Protein AF-X1TIR0-F1 (afdb_monomer)

Foldseek 3Di:
DDDDDPDVVPDDPVLVVLVVLLVVCVVCVPPDDQAADDDDPRGHDGPVCVVVVHCVSVVCSVVVHRSVVVCVVCVVVVVVVVVVCVVVDPDD

Organism: NCBI:txid412755

Sequence (92 aa):
AQIYVTGKKRFDPVSTGLEIIKTIKNLYPDKFEWRKPPYEFEKRKLPFDILIGNSWIREAIEKNKSIVSIKRRWQRDLDKFKRIRKKYLLYG

Solvent-accessible surface area (backbone atoms only — not comparable to full-atom values): 5860 Å² total; per-residue (Å²): 141,86,85,83,83,92,47,74,92,76,59,56,69,68,63,49,54,52,50,51,55,48,48,53,38,70,75,33,62,94,75,54,74,80,65,66,48,64,42,94,95,41,71,78,56,38,44,64,32,60,78,74,70,44,59,66,64,59,54,36,49,74,68,67,53,54,67,69,60,56,51,59,63,50,44,62,58,51,54,52,46,59,60,60,50,60,83,73,58,93,71,134

Nearest PDB structures (foldseek):
  7unf-assembly1_a  TM=2.358E-01  e=5.962E+00  Homo sapiens

Radius of gyration: 15.93 Å; Cα contacts (8 Å, |Δi|>4): 42; chains: 1; bounding box: 38×28×42 Å

Structure (mmCIF, N/CA/C/O backbone):
data_AF-X1TIR0-F1
#
_entry.id   AF-X1TIR0-F1
#
loop_
_atom_site.group_PDB
_atom_site.id
_atom_site.type_symbol
_atom_site.label_atom_id
_atom_site.label_alt_id
_atom_site.label_comp_id
_atom_site.label_asym_id
_atom_site.label_entity_id
_atom_site.label_seq_id
_atom_site.pdbx_PDB_ins_code
_atom_site.Cartn_x
_atom_site.Cartn_y
_atom_site.Cartn_z
_atom_site.occupancy
_atom_site.B_iso_or_equiv
_atom_site.auth_seq_id
_atom_site.auth_comp_id
_atom_site.auth_asym_id
_atom_site.auth_atom_id
_atom_site.pdbx_PDB_model_num
ATOM 1 N N . ALA A 1 1 ? -6.444 6.214 -16.889 1.00 80.50 1 ALA A N 1
ATOM 2 C CA . ALA A 1 1 ? -7.685 5.547 -16.437 1.00 80.50 1 ALA A CA 1
ATOM 3 C C . ALA A 1 1 ? -8.351 6.402 -15.364 1.00 80.50 1 ALA A C 1
ATOM 5 O O . ALA A 1 1 ? -7.645 7.130 -14.676 1.00 80.50 1 ALA A O 1
ATOM 6 N N . GLN A 1 2 ? -9.674 6.322 -15.226 1.00 93.19 2 GLN A N 1
ATOM 7 C CA . GLN A 1 2 ? -10.450 6.989 -14.172 1.00 93.19 2 GLN A CA 1
ATOM 8 C C . GLN A 1 2 ? -11.249 5.933 -13.399 1.00 93.19 2 GLN A C 1
ATOM 10 O O . GLN A 1 2 ? -11.667 4.937 -13.987 1.00 93.19 2 GLN A O 1
ATOM 15 N N . ILE A 1 3 ? -11.441 6.133 -12.092 1.00 93.44 3 ILE A N 1
ATOM 16 C CA . ILE A 1 3 ? -12.209 5.221 -11.232 1.00 93.44 3 ILE A CA 1
ATOM 17 C C . ILE A 1 3 ? -13.430 5.969 -10.704 1.00 93.44 3 ILE A C 1
ATOM 19 O O . ILE A 1 3 ? -13.295 6.903 -9.916 1.00 93.44 3 ILE A O 1
ATOM 23 N N . TYR A 1 4 ? -14.619 5.525 -11.106 1.00 96.25 4 TYR A N 1
ATOM 24 C CA . TYR A 1 4 ? -15.890 6.047 -10.612 1.00 96.25 4 TYR A CA 1
ATOM 25 C C . TYR A 1 4 ? -16.454 5.111 -9.540 1.00 96.25 4 TYR A C 1
ATOM 27 O O . TYR A 1 4 ? -16.803 3.963 -9.816 1.00 96.25 4 TYR A O 1
ATOM 35 N N . VAL A 1 5 ? -16.536 5.588 -8.296 1.00 96.75 5 VAL A N 1
ATOM 36 C CA . VAL A 1 5 ? -17.015 4.787 -7.159 1.00 96.75 5 VAL A CA 1
ATOM 37 C C . VAL A 1 5 ? -18.530 4.927 -7.016 1.00 96.75 5 VAL A C 1
ATOM 39 O O . VAL A 1 5 ? -19.022 5.907 -6.468 1.00 96.75 5 VAL A O 1
ATOM 42 N N . THR A 1 6 ? -19.277 3.910 -7.445 1.00 96.88 6 THR A N 1
ATOM 43 C CA . THR A 1 6 ? -20.753 3.883 -7.372 1.00 96.88 6 THR A CA 1
ATOM 44 C C . THR A 1 6 ? -21.301 3.331 -6.048 1.00 96.88 6 THR A C 1
ATOM 46 O O . THR A 1 6 ? -22.502 3.368 -5.798 1.00 96.88 6 THR A O 1
ATOM 49 N N . GLY A 1 7 ? -20.438 2.814 -5.165 1.00 97.00 7 GLY A N 1
ATOM 50 C CA . GLY A 1 7 ? -20.836 2.185 -3.902 1.00 97.00 7 GLY A CA 1
ATOM 51 C C . GLY A 1 7 ? -19.830 2.412 -2.778 1.00 97.00 7 GLY A C 1
ATOM 52 O O . GLY A 1 7 ? -19.054 1.517 -2.449 1.00 97.00 7 GLY A O 1
ATOM 53 N N . LYS A 1 8 ? -19.883 3.589 -2.141 1.00 94.25 8 LYS A N 1
ATOM 54 C CA . LYS A 1 8 ? -18.899 4.042 -1.137 1.00 94.25 8 LYS A CA 1
ATOM 55 C C . LYS A 1 8 ? -18.647 3.044 0.002 1.00 94.25 8 LYS A C 1
ATOM 57 O O . LYS A 1 8 ? -17.502 2.839 0.375 1.00 94.25 8 LYS A O 1
ATOM 62 N N . LYS A 1 9 ? -19.693 2.402 0.541 1.00 96.12 9 LYS A N 1
ATOM 63 C CA . LYS A 1 9 ? -19.563 1.448 1.665 1.00 96.12 9 LYS A CA 1
ATOM 64 C C . LYS A 1 9 ? -18.904 0.116 1.278 1.00 96.12 9 LYS A C 1
ATOM 66 O O . LYS A 1 9 ? -18.406 -0.578 2.155 1.00 96.12 9 LYS A O 1
ATOM 71 N N . ARG A 1 10 ? -18.930 -0.254 -0.007 1.00 95.31 10 ARG A N 1
ATOM 72 C CA . ARG A 1 10 ? -18.357 -1.513 -0.517 1.00 95.31 10 ARG A CA 1
ATOM 73 C C . ARG A 1 10 ? -16.941 -1.335 -1.061 1.00 95.31 10 ARG A C 1
ATOM 75 O O . ARG A 1 10 ? -16.217 -2.314 -1.199 1.00 95.31 10 ARG A O 1
ATOM 82 N N . PHE A 1 11 ? -16.568 -0.106 -1.405 1.00 96.81 11 PHE A N 1
ATOM 83 C CA . PHE A 1 11 ? -15.293 0.185 -2.039 1.00 96.81 11 PHE A CA 1
ATOM 84 C C . PHE A 1 11 ? -14.144 0.142 -1.029 1.00 96.81 11 PHE A C 1
ATOM 86 O O . PHE A 1 11 ? -14.161 0.853 -0.026 1.00 96.81 11 PHE A O 1
ATOM 93 N N . ASP A 1 12 ? -13.134 -0.678 -1.318 1.00 95.88 12 ASP A N 1
ATOM 94 C CA . ASP A 1 12 ? -11.879 -0.736 -0.570 1.00 95.88 12 ASP A CA 1
ATOM 95 C C . ASP A 1 12 ? -10.784 -0.007 -1.372 1.00 95.88 12 ASP A C 1
ATOM 97 O O . ASP A 1 12 ? -10.178 -0.607 -2.270 1.00 95.88 12 ASP A O 1
ATOM 101 N N . PRO A 1 13 ? -10.536 1.286 -1.098 1.00 96.38 13 PRO A N 1
ATOM 102 C CA . PRO A 1 13 ? -9.616 2.095 -1.895 1.00 96.38 13 PRO A CA 1
ATOM 103 C C . PRO A 1 13 ? -8.171 1.594 -1.826 1.00 96.38 13 PRO A C 1
ATOM 105 O O . PRO A 1 13 ? -7.473 1.603 -2.838 1.00 96.38 13 PRO A O 1
ATOM 108 N N . VAL A 1 14 ? -7.725 1.124 -0.656 1.00 96.44 14 VAL A N 1
ATOM 109 C CA . VAL A 1 14 ? -6.339 0.681 -0.456 1.00 96.44 14 VAL A CA 1
ATOM 110 C C . VAL A 1 14 ? -6.087 -0.603 -1.235 1.00 96.44 14 VAL A C 1
ATOM 112 O O . VAL A 1 14 ? -5.138 -0.671 -2.012 1.00 96.44 14 VAL A O 1
ATOM 115 N N . SER A 1 15 ? -6.965 -1.601 -1.091 1.00 96.88 15 SER A N 1
ATOM 116 C CA . SER A 1 15 ? -6.819 -2.855 -1.838 1.00 96.88 15 SER A CA 1
ATOM 117 C C . SER A 1 15 ? -6.921 -2.624 -3.347 1.00 96.88 15 SER A C 1
ATOM 119 O O . SER A 1 15 ? -6.145 -3.204 -4.099 1.00 96.88 15 SER A O 1
ATOM 121 N N . THR A 1 16 ? -7.812 -1.726 -3.787 1.00 97.06 16 THR A N 1
ATOM 122 C CA . THR A 1 16 ? -7.951 -1.360 -5.207 1.00 97.06 16 THR A CA 1
ATOM 123 C C . THR A 1 16 ? -6.657 -0.769 -5.768 1.00 97.06 16 THR A C 1
ATOM 125 O O . THR A 1 16 ? -6.202 -1.191 -6.828 1.00 97.06 16 THR A O 1
ATOM 128 N N . GLY A 1 17 ? -6.027 0.172 -5.055 1.00 97.00 17 GLY A N 1
ATOM 129 C CA . GLY A 1 17 ? -4.755 0.761 -5.484 1.00 97.00 17 GLY A CA 1
ATOM 130 C C . GLY A 1 17 ? -3.638 -0.278 -5.617 1.00 97.00 17 GLY A C 1
ATOM 131 O O . GLY A 1 17 ? -2.904 -0.275 -6.605 1.00 97.00 17 GLY A O 1
ATOM 132 N N . LEU A 1 18 ? -3.547 -1.214 -4.667 1.00 97.88 18 LEU A N 1
ATOM 133 C CA . LEU A 1 18 ? -2.560 -2.295 -4.728 1.00 97.88 18 LEU A CA 1
ATOM 134 C C . LEU A 1 18 ? -2.823 -3.265 -5.886 1.00 97.88 18 LEU A C 1
ATOM 136 O O . LEU A 1 18 ? -1.868 -3.690 -6.535 1.00 97.88 18 LEU A O 1
ATOM 140 N N . GLU A 1 19 ? -4.087 -3.593 -6.173 1.00 97.88 19 GLU A N 1
ATOM 141 C CA . GLU A 1 19 ? -4.438 -4.441 -7.320 1.00 97.88 19 GLU A CA 1
ATOM 142 C C . GLU A 1 19 ? -4.088 -3.769 -8.648 1.00 97.88 19 GLU A C 1
ATOM 144 O O . GLU A 1 19 ? -3.558 -4.429 -9.538 1.00 97.88 19 GLU A O 1
ATOM 149 N N . ILE A 1 20 ? -4.297 -2.456 -8.781 1.00 97.38 20 ILE A N 1
ATOM 150 C CA . ILE A 1 20 ? -3.896 -1.710 -9.983 1.00 97.38 20 ILE A CA 1
ATOM 151 C C . ILE A 1 20 ? -2.380 -1.793 -10.181 1.00 97.38 20 ILE A C 1
ATOM 153 O O . ILE A 1 20 ? -1.925 -2.172 -11.259 1.00 97.38 20 ILE A O 1
ATOM 157 N N . ILE A 1 21 ? -1.594 -1.498 -9.141 1.00 97.19 21 ILE A N 1
ATOM 158 C CA . ILE A 1 21 ? -0.125 -1.546 -9.208 1.00 97.19 21 ILE A CA 1
ATOM 159 C C . ILE A 1 21 ? 0.354 -2.955 -9.567 1.00 97.19 21 ILE A C 1
ATOM 161 O O . ILE A 1 21 ? 1.162 -3.123 -10.482 1.00 97.19 21 ILE A O 1
ATOM 165 N N . LYS A 1 22 ? -0.176 -3.978 -8.886 1.00 97.81 22 LYS A N 1
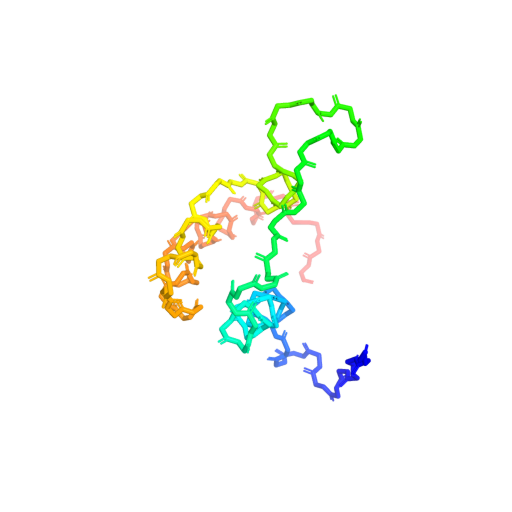ATOM 166 C CA . LYS A 1 22 ? 0.164 -5.378 -9.153 1.00 97.81 22 LYS A CA 1
ATOM 167 C C . LYS A 1 22 ? -0.217 -5.793 -10.577 1.00 97.81 22 LYS A C 1
ATOM 169 O O . LYS A 1 22 ? 0.566 -6.469 -11.237 1.00 97.81 22 LYS A O 1
ATOM 174 N N . THR A 1 23 ? -1.388 -5.382 -11.057 1.00 97.12 23 THR A N 1
ATOM 175 C CA . THR A 1 23 ? -1.864 -5.691 -12.413 1.00 97.12 23 THR A CA 1
ATOM 176 C C . THR A 1 23 ? -0.950 -5.070 -13.462 1.00 97.12 23 THR A C 1
ATOM 178 O O . THR A 1 23 ? -0.514 -5.773 -14.366 1.00 97.12 23 THR A O 1
ATOM 181 N N . ILE A 1 24 ? -0.581 -3.792 -13.314 1.00 96.88 24 ILE A N 1
ATOM 182 C CA . ILE A 1 24 ? 0.352 -3.120 -14.233 1.00 96.88 24 ILE A CA 1
ATOM 183 C C . ILE A 1 24 ? 1.708 -3.837 -14.239 1.00 96.88 24 ILE A C 1
ATOM 185 O O . ILE A 1 24 ? 2.229 -4.132 -15.312 1.00 96.88 24 ILE A O 1
ATOM 189 N N . LYS A 1 25 ? 2.250 -4.177 -13.060 1.00 97.25 25 LYS A N 1
ATOM 190 C CA . LYS A 1 25 ? 3.499 -4.944 -12.946 1.00 97.25 25 LYS A CA 1
ATOM 191 C C . LYS A 1 25 ? 3.419 -6.294 -13.662 1.00 97.25 25 LYS A C 1
ATOM 193 O O . LYS A 1 25 ? 4.372 -6.688 -14.321 1.00 97.25 25 LYS A O 1
ATOM 198 N N . ASN A 1 26 ? 2.309 -7.012 -13.512 1.00 96.56 26 ASN A N 1
ATOM 199 C CA . ASN A 1 26 ? 2.139 -8.338 -14.104 1.00 96.56 26 ASN A CA 1
ATOM 200 C C . ASN A 1 26 ? 1.916 -8.285 -15.622 1.00 96.56 26 ASN A C 1
ATOM 202 O O . ASN A 1 26 ? 2.346 -9.197 -16.31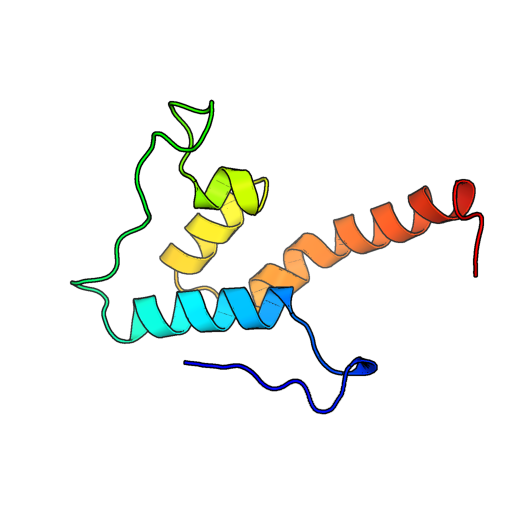7 1.00 96.56 26 ASN A O 1
ATOM 206 N N . LEU A 1 27 ? 1.262 -7.236 -16.132 1.00 97.31 27 LEU A N 1
ATOM 207 C CA . LEU A 1 27 ? 1.054 -7.036 -17.570 1.00 97.31 27 LEU A CA 1
ATOM 208 C C . LEU A 1 27 ? 2.325 -6.574 -18.293 1.00 97.31 27 LEU A C 1
ATOM 210 O O . LEU A 1 27 ? 2.509 -6.901 -19.462 1.00 97.31 27 LEU A O 1
ATOM 214 N N . TYR A 1 28 ? 3.193 -5.819 -17.615 1.00 97.25 28 TYR A N 1
ATOM 215 C CA . TYR A 1 28 ? 4.389 -5.220 -18.212 1.00 97.25 28 TYR A CA 1
ATOM 216 C C . TYR A 1 28 ? 5.642 -5.452 -17.350 1.00 97.25 28 TYR A C 1
ATOM 218 O O . TYR A 1 28 ? 6.259 -4.480 -16.907 1.00 97.25 28 TYR A O 1
ATOM 226 N N . PRO A 1 29 ? 6.040 -6.713 -17.095 1.00 95.69 29 PRO A N 1
ATOM 227 C CA . PRO A 1 29 ? 7.120 -7.029 -16.159 1.00 95.69 29 PRO A CA 1
ATOM 228 C C . PRO A 1 29 ? 8.460 -6.387 -16.540 1.00 95.69 29 PRO A C 1
ATOM 230 O O . PRO A 1 29 ? 9.162 -5.913 -15.654 1.00 95.69 29 PRO A O 1
ATOM 233 N N . ASP A 1 30 ? 8.766 -6.285 -17.837 1.00 97.12 30 ASP A N 1
ATOM 234 C CA . ASP A 1 30 ? 10.038 -5.732 -18.332 1.00 97.12 30 ASP A CA 1
ATOM 235 C C . ASP A 1 30 ? 10.064 -4.196 -18.396 1.00 97.12 30 ASP A C 1
ATOM 237 O O . ASP A 1 30 ? 11.105 -3.599 -18.656 1.00 97.12 30 ASP A O 1
ATOM 241 N N . LYS A 1 31 ? 8.913 -3.539 -18.199 1.00 97.50 31 LYS A N 1
ATOM 242 C CA . LYS A 1 31 ? 8.778 -2.070 -18.250 1.00 97.50 31 LYS A CA 1
ATOM 243 C C . LYS A 1 31 ? 8.385 -1.458 -16.909 1.00 97.50 31 LYS A C 1
ATOM 245 O O . LYS A 1 31 ? 8.376 -0.237 -16.769 1.00 97.50 31 LYS A O 1
ATOM 250 N N . PHE A 1 32 ? 7.981 -2.281 -15.947 1.00 97.19 32 PHE A N 1
ATOM 251 C CA . PHE A 1 32 ? 7.565 -1.810 -14.639 1.00 97.19 32 PHE A CA 1
ATOM 252 C C . PHE A 1 32 ? 8.787 -1.488 -13.781 1.00 97.19 32 PHE A C 1
ATOM 254 O O . PHE A 1 32 ? 9.600 -2.361 -13.491 1.00 97.19 32 PHE A O 1
ATOM 261 N N . GLU A 1 33 ? 8.854 -0.258 -13.280 1.00 97.19 33 GLU A N 1
ATOM 262 C CA . GLU A 1 33 ? 9.857 0.149 -12.302 1.00 97.19 33 GLU A CA 1
ATOM 263 C C . GLU A 1 33 ? 9.208 0.869 -11.124 1.00 97.19 33 GLU A C 1
ATOM 265 O O . GLU A 1 33 ? 8.322 1.715 -11.278 1.00 97.19 33 GLU A O 1
ATOM 270 N N . TRP A 1 34 ? 9.691 0.571 -9.919 1.00 97.62 34 TRP A N 1
ATOM 271 C CA . TRP A 1 34 ? 9.403 1.416 -8.769 1.00 97.62 34 TRP A CA 1
ATOM 272 C C . TRP A 1 34 ? 10.150 2.735 -8.918 1.00 97.62 34 TRP A C 1
ATOM 274 O O . TRP A 1 34 ? 11.346 2.756 -9.213 1.00 97.62 34 TRP A O 1
ATOM 284 N N . ARG A 1 35 ? 9.465 3.846 -8.638 1.00 96.88 35 ARG A N 1
ATOM 285 C CA . ARG A 1 35 ? 10.119 5.153 -8.575 1.00 96.88 35 ARG A CA 1
ATOM 286 C C . ARG A 1 35 ? 11.252 5.098 -7.543 1.00 96.88 35 ARG A C 1
ATOM 288 O O . ARG A 1 35 ? 11.023 4.733 -6.391 1.00 96.88 35 ARG A O 1
ATOM 295 N N . LYS A 1 36 ? 12.463 5.453 -7.972 1.00 97.50 36 LYS A N 1
ATOM 296 C CA . LYS A 1 36 ? 13.670 5.500 -7.134 1.00 97.50 36 LYS A CA 1
ATOM 297 C C . LYS A 1 36 ? 13.671 6.772 -6.267 1.00 97.50 36 LYS A C 1
ATOM 299 O O . LYS A 1 36 ? 13.010 7.744 -6.642 1.00 97.50 36 LYS A O 1
ATOM 304 N N . PRO A 1 37 ? 14.368 6.789 -5.114 1.00 96.56 37 PRO A N 1
ATOM 305 C CA . PRO A 1 37 ? 14.636 8.037 -4.403 1.00 96.56 37 PRO A CA 1
ATOM 306 C C . PRO A 1 37 ? 15.378 9.047 -5.305 1.00 96.56 37 PRO A C 1
ATOM 308 O O . PRO A 1 37 ? 16.052 8.632 -6.252 1.00 96.56 37 PRO A O 1
AT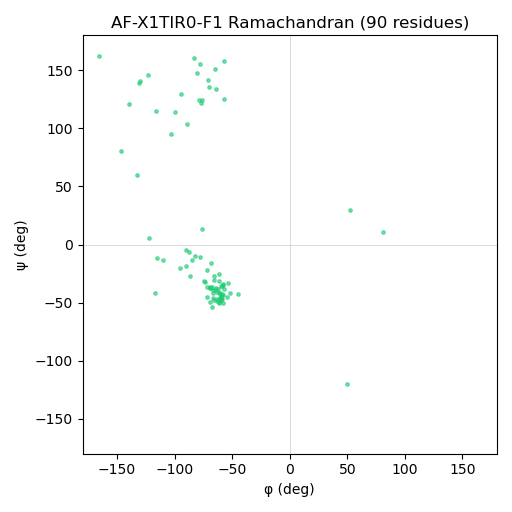OM 311 N N . PRO A 1 38 ? 15.304 10.357 -5.004 1.00 96.44 38 PRO A N 1
ATOM 312 C CA . PRO A 1 38 ? 14.652 10.954 -3.834 1.00 96.44 38 PRO A CA 1
ATOM 313 C C . PRO A 1 38 ? 13.133 11.146 -3.997 1.00 96.44 38 PRO A C 1
ATOM 315 O O . PRO A 1 38 ? 12.600 11.183 -5.108 1.00 96.44 38 PRO A O 1
ATOM 318 N N . TYR A 1 39 ? 12.435 11.302 -2.870 1.00 95.75 39 TYR A N 1
ATOM 319 C CA . TYR A 1 39 ? 11.028 11.704 -2.817 1.00 95.75 39 TYR A CA 1
ATOM 320 C C . TYR A 1 39 ? 10.803 12.690 -1.667 1.00 95.75 39 TYR A C 1
ATOM 322 O O . TYR A 1 39 ? 11.071 12.362 -0.512 1.00 95.75 39 TYR A O 1
ATOM 330 N N . GLU A 1 40 ? 10.317 13.893 -1.990 1.00 93.56 40 GLU A N 1
ATOM 331 C CA . GLU A 1 40 ? 10.199 15.011 -1.042 1.00 93.56 40 GLU A CA 1
ATOM 332 C C . GLU A 1 40 ? 11.526 15.238 -0.283 1.00 93.56 40 GLU A C 1
ATOM 334 O O . GLU A 1 40 ? 12.559 15.481 -0.909 1.00 93.56 40 GLU A O 1
ATOM 339 N N . PHE A 1 41 ? 11.520 15.138 1.049 1.00 93.88 41 PHE A N 1
ATOM 340 C CA . PHE A 1 41 ? 12.698 15.321 1.903 1.00 93.88 41 PHE A CA 1
ATOM 341 C C . PHE A 1 41 ? 13.482 14.021 2.167 1.00 93.88 41 PHE A C 1
ATOM 343 O O . PHE A 1 41 ? 14.541 14.056 2.796 1.00 93.88 41 PHE A O 1
ATOM 350 N N . GLU A 1 42 ? 12.993 12.868 1.700 1.00 96.25 42 GLU A N 1
ATOM 351 C CA . GLU A 1 42 ? 13.622 11.560 1.908 1.00 96.25 42 GLU A CA 1
ATOM 352 C C . GLU A 1 42 ? 14.522 11.185 0.721 1.00 96.25 42 GLU A C 1
ATOM 354 O O . GLU A 1 42 ? 14.133 11.234 -0.449 1.00 96.25 42 GLU A O 1
ATOM 359 N N . LYS A 1 43 ? 15.761 10.796 1.036 1.00 96.88 43 LYS A N 1
ATOM 360 C CA . LYS A 1 43 ? 16.842 10.589 0.058 1.00 96.88 43 LYS A CA 1
ATOM 361 C C . LYS A 1 43 ? 17.233 9.124 -0.120 1.00 96.88 43 LYS A C 1
ATOM 363 O O . LYS A 1 43 ? 17.983 8.815 -1.038 1.00 96.88 43 LYS A O 1
ATOM 368 N N . ARG A 1 44 ? 16.785 8.233 0.768 1.00 96.50 44 ARG A N 1
ATOM 369 C CA . ARG A 1 44 ? 17.227 6.831 0.815 1.00 96.50 44 ARG A CA 1
ATOM 370 C C . ARG A 1 44 ? 16.100 5.848 0.540 1.00 96.50 44 ARG A C 1
ATOM 372 O O . ARG A 1 44 ? 16.316 4.861 -0.155 1.00 96.50 44 ARG A O 1
ATOM 379 N N . LYS A 1 45 ? 14.911 6.082 1.096 1.00 96.31 45 LYS A N 1
ATOM 380 C CA . LYS A 1 45 ? 13.788 5.142 0.965 1.00 96.31 45 LYS A CA 1
ATOM 381 C C . LYS A 1 45 ? 13.080 5.305 -0.375 1.00 96.31 45 LYS A C 1
ATOM 383 O O . LYS A 1 45 ? 12.976 6.408 -0.906 1.00 96.31 45 LYS A O 1
ATOM 388 N N . LEU A 1 46 ? 12.552 4.202 -0.900 1.00 97.81 46 LEU A N 1
ATOM 389 C CA . LEU A 1 46 ? 11.705 4.243 -2.087 1.00 97.81 46 LEU A CA 1
ATOM 390 C C . LEU A 1 46 ? 10.418 5.033 -1.787 1.00 97.81 46 LEU A C 1
ATOM 392 O O . LEU A 1 46 ? 9.781 4.746 -0.773 1.00 97.81 46 LEU A O 1
ATOM 396 N N . PRO A 1 47 ? 9.981 5.958 -2.665 1.00 98.06 47 PRO A N 1
ATOM 397 C CA . PRO A 1 47 ? 8.714 6.678 -2.522 1.00 98.06 47 PRO A CA 1
ATOM 398 C C . PRO A 1 47 ? 7.514 5.806 -2.141 1.00 98.06 47 PRO A C 1
ATOM 400 O O . PRO A 1 47 ? 6.732 6.179 -1.272 1.00 98.06 47 PRO A O 1
ATOM 403 N N . PHE A 1 48 ? 7.379 4.624 -2.749 1.00 98.12 48 PHE A N 1
ATOM 404 C CA . PHE A 1 48 ? 6.290 3.704 -2.418 1.00 98.12 48 PHE A CA 1
ATOM 405 C C . PHE A 1 48 ? 6.334 3.265 -0.946 1.00 98.12 48 PHE A C 1
ATOM 407 O O . PHE A 1 48 ? 5.314 3.323 -0.263 1.00 98.12 48 PHE A O 1
ATOM 414 N N . ASP A 1 49 ? 7.518 2.890 -0.451 1.00 98.06 49 ASP A N 1
ATOM 415 C CA . ASP A 1 49 ? 7.719 2.415 0.922 1.00 98.06 49 ASP A CA 1
ATOM 416 C C . ASP A 1 49 ? 7.445 3.535 1.945 1.00 98.06 49 ASP A C 1
ATOM 418 O O . ASP A 1 49 ? 6.964 3.264 3.046 1.00 98.06 49 ASP A O 1
ATOM 422 N N . ILE A 1 50 ? 7.696 4.798 1.573 1.00 97.38 50 ILE A N 1
ATOM 423 C CA . ILE A 1 50 ? 7.356 5.981 2.380 1.00 97.38 50 ILE A CA 1
ATOM 424 C C . ILE A 1 50 ? 5.837 6.147 2.465 1.00 97.38 50 ILE A C 1
ATOM 426 O O . ILE A 1 50 ? 5.290 6.215 3.563 1.00 97.38 50 ILE A O 1
ATOM 430 N N . LEU A 1 51 ? 5.157 6.185 1.315 1.00 96.88 51 LEU A N 1
ATOM 431 C CA . LEU A 1 51 ? 3.721 6.469 1.238 1.00 96.88 51 LEU A CA 1
ATOM 432 C C . LEU A 1 51 ?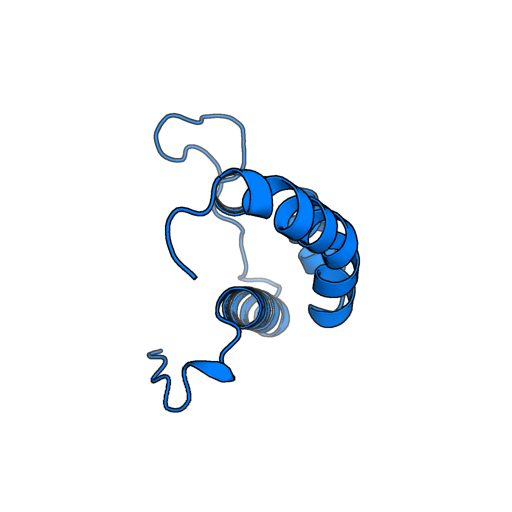 2.869 5.356 1.861 1.00 96.88 51 LEU A C 1
ATOM 434 O O . LEU A 1 51 ? 1.855 5.639 2.495 1.00 96.88 51 LEU A O 1
ATOM 438 N N . ILE A 1 52 ? 3.277 4.091 1.709 1.00 96.94 52 ILE A N 1
ATOM 439 C CA . ILE A 1 52 ? 2.583 2.948 2.322 1.00 96.94 52 ILE A CA 1
ATOM 440 C C . ILE A 1 52 ? 3.028 2.690 3.774 1.00 96.94 52 ILE A C 1
ATOM 442 O O . ILE A 1 52 ? 2.384 1.932 4.503 1.00 96.94 52 ILE A O 1
ATOM 446 N N . GLY A 1 53 ? 4.135 3.305 4.199 1.00 96.50 53 GLY A N 1
ATOM 447 C CA . GLY A 1 53 ? 4.665 3.248 5.561 1.00 96.50 53 GLY A CA 1
ATOM 448 C C . GLY A 1 53 ? 5.480 1.996 5.908 1.00 96.50 53 GLY A C 1
ATOM 449 O O . GLY A 1 53 ? 5.743 1.761 7.086 1.00 96.50 53 GLY A O 1
ATOM 450 N N . ASN A 1 54 ? 5.849 1.157 4.935 1.00 96.88 54 ASN A N 1
ATOM 451 C CA . ASN A 1 54 ? 6.693 -0.031 5.128 1.00 96.88 54 ASN A CA 1
ATOM 452 C C . ASN A 1 54 ? 7.231 -0.583 3.792 1.00 96.88 54 ASN A C 1
ATOM 454 O O . ASN A 1 54 ? 6.660 -0.317 2.741 1.00 96.88 54 ASN A O 1
ATOM 458 N N . SER A 1 55 ? 8.280 -1.414 3.833 1.00 97.88 55 SER A N 1
ATOM 459 C CA . SER A 1 55 ? 8.818 -2.086 2.635 1.00 97.88 55 SER A CA 1
ATOM 460 C C . SER A 1 55 ? 8.130 -3.413 2.299 1.00 97.88 55 SER A C 1
ATOM 462 O O . SER A 1 55 ? 8.088 -3.827 1.140 1.00 97.88 55 SER A O 1
ATOM 464 N N . TRP A 1 56 ? 7.564 -4.102 3.295 1.00 98.12 56 TRP A N 1
ATOM 465 C CA . TRP A 1 56 ? 7.133 -5.491 3.118 1.00 98.12 56 TRP A CA 1
ATOM 466 C C . TRP A 1 56 ? 5.973 -5.640 2.123 1.00 98.12 56 TRP A C 1
ATOM 468 O O . TRP A 1 56 ? 5.842 -6.699 1.507 1.00 98.12 56 TRP A O 1
ATOM 478 N N . ILE A 1 57 ? 5.125 -4.617 1.953 1.00 98.12 57 ILE A N 1
ATOM 479 C CA . ILE A 1 57 ? 4.044 -4.640 0.954 1.00 98.12 57 ILE A CA 1
ATOM 480 C C . ILE A 1 57 ? 4.628 -4.648 -0.461 1.00 98.12 57 ILE A C 1
ATOM 482 O O . ILE A 1 57 ? 4.214 -5.474 -1.277 1.00 98.12 57 ILE A O 1
ATOM 486 N N . ARG A 1 58 ? 5.616 -3.788 -0.738 1.00 98.25 58 ARG A N 1
ATOM 487 C CA . ARG A 1 58 ? 6.328 -3.76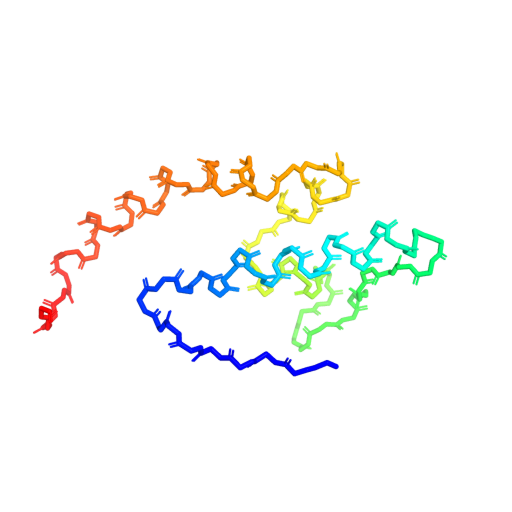2 -2.022 1.00 98.25 58 ARG A CA 1
ATOM 488 C C . ARG A 1 58 ? 6.978 -5.111 -2.304 1.00 98.25 58 ARG A C 1
ATOM 490 O O . ARG A 1 58 ? 6.733 -5.705 -3.350 1.00 98.25 58 ARG A O 1
ATOM 497 N N . GLU A 1 59 ? 7.721 -5.637 -1.334 1.00 98.38 59 GLU A N 1
ATOM 498 C CA . GLU A 1 59 ? 8.386 -6.941 -1.439 1.00 98.38 59 GLU A CA 1
ATOM 499 C C . GLU A 1 59 ? 7.384 -8.086 -1.682 1.00 98.38 59 GLU A C 1
ATOM 501 O O . GLU A 1 59 ? 7.667 -9.038 -2.411 1.00 98.38 59 GLU A O 1
ATOM 506 N N . ALA A 1 60 ? 6.187 -8.021 -1.088 1.00 98.25 60 ALA A N 1
ATOM 507 C CA . ALA A 1 60 ? 5.133 -9.005 -1.323 1.00 98.25 60 ALA A CA 1
ATOM 508 C C . ALA A 1 60 ? 4.552 -8.913 -2.746 1.00 98.25 60 ALA A C 1
ATOM 510 O O . ALA A 1 60 ? 4.272 -9.952 -3.349 1.00 98.25 60 ALA A O 1
ATOM 511 N N . ILE A 1 61 ? 4.405 -7.702 -3.297 1.00 98.12 61 ILE A N 1
ATOM 512 C CA . ILE A 1 61 ? 3.995 -7.475 -4.694 1.00 98.12 61 ILE A CA 1
ATOM 513 C C . ILE A 1 61 ? 5.075 -7.978 -5.661 1.00 98.12 61 ILE A C 1
ATOM 515 O O . ILE A 1 61 ? 4.761 -8.641 -6.651 1.00 98.12 61 ILE A O 1
ATOM 519 N N . GLU A 1 62 ? 6.349 -7.728 -5.361 1.00 97.44 62 GLU A N 1
ATOM 520 C CA . GLU A 1 62 ? 7.486 -8.244 -6.134 1.00 97.44 62 GLU A CA 1
ATOM 521 C C . GLU A 1 62 ? 7.485 -9.772 -6.184 1.00 97.44 62 GLU A C 1
ATOM 523 O O . GLU A 1 62 ? 7.609 -10.348 -7.263 1.00 97.44 62 GLU A O 1
ATOM 528 N N . LYS A 1 63 ? 7.196 -10.419 -5.048 1.00 97.00 63 LYS A N 1
ATOM 529 C CA . LYS A 1 63 ? 7.006 -11.876 -4.913 1.00 97.00 63 LYS A CA 1
ATOM 530 C C . LYS A 1 63 ? 5.648 -12.382 -5.431 1.00 97.00 63 LYS A C 1
ATOM 532 O O . LYS A 1 63 ? 5.252 -13.503 -5.110 1.00 97.00 63 LYS A O 1
ATOM 537 N N . ASN A 1 64 ? 4.912 -11.553 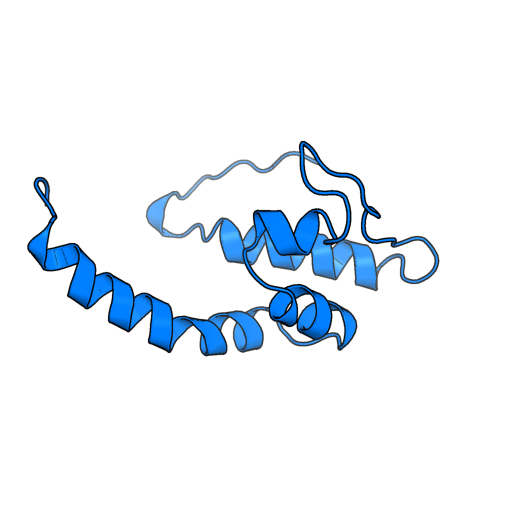-6.175 1.00 95.62 64 ASN A N 1
ATOM 538 C CA . ASN A 1 64 ? 3.611 -11.842 -6.785 1.00 95.62 64 ASN A CA 1
ATOM 539 C C . ASN A 1 64 ? 2.547 -12.401 -5.811 1.00 95.62 64 ASN A C 1
ATOM 541 O O . ASN A 1 64 ? 1.649 -13.152 -6.201 1.00 95.62 64 ASN A O 1
ATOM 545 N N . LYS A 1 65 ? 2.607 -12.036 -4.522 1.00 97.88 65 LYS A N 1
ATOM 546 C CA . LYS A 1 65 ? 1.601 -12.448 -3.527 1.00 97.88 65 LYS A CA 1
ATOM 547 C C . LYS A 1 65 ? 0.228 -11.851 -3.866 1.00 97.88 65 LYS A C 1
ATOM 549 O O . LYS A 1 65 ? 0.117 -10.803 -4.503 1.00 97.88 65 LYS A O 1
ATOM 554 N N . SER A 1 66 ? -0.858 -12.525 -3.482 1.00 97.62 66 SER A N 1
ATOM 555 C CA . SER A 1 66 ? -2.217 -11.993 -3.680 1.00 97.62 66 SER A CA 1
ATOM 556 C C . SER A 1 66 ? -2.481 -10.820 -2.736 1.00 97.62 66 SER A C 1
ATOM 558 O O . SER A 1 66 ? -2.085 -10.884 -1.568 1.00 97.62 66 SER A O 1
ATOM 560 N N . ILE A 1 67 ? -3.186 -9.778 -3.194 1.00 97.75 67 ILE A N 1
ATOM 561 C CA . ILE A 1 67 ? -3.526 -8.631 -2.333 1.00 97.75 67 ILE A CA 1
ATOM 562 C C . ILE A 1 67 ? -4.394 -9.080 -1.155 1.00 97.75 67 ILE A C 1
ATOM 564 O O . ILE A 1 67 ? -4.215 -8.597 -0.043 1.00 97.75 67 ILE A O 1
ATOM 568 N N . VAL A 1 68 ? -5.228 -10.109 -1.341 1.00 97.44 68 VAL A N 1
ATOM 569 C CA . VAL A 1 68 ? -5.955 -10.780 -0.250 1.00 97.44 68 VAL A CA 1
ATOM 570 C C . VAL A 1 68 ? -5.007 -11.277 0.853 1.00 97.44 68 VAL A C 1
ATOM 572 O O . VAL A 1 68 ? -5.267 -11.057 2.036 1.00 97.44 68 VAL A O 1
ATOM 575 N N . SER A 1 69 ? -3.886 -11.919 0.496 1.00 97.62 69 SER A N 1
ATOM 576 C CA . SER A 1 69 ? -2.908 -12.405 1.483 1.00 97.62 69 SER A CA 1
ATOM 577 C C . SER A 1 69 ? -2.162 -11.269 2.190 1.00 97.62 69 SER A C 1
ATOM 579 O O . SER A 1 69 ? -1.940 -11.348 3.399 1.00 97.62 69 SER A O 1
ATO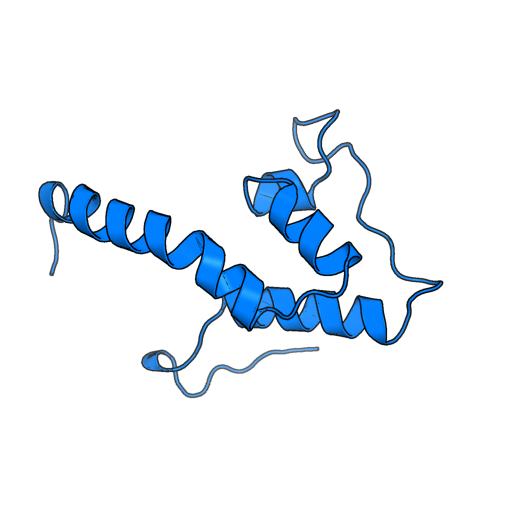M 581 N N . ILE A 1 70 ? -1.837 -10.198 1.459 1.00 97.44 70 ILE A N 1
ATOM 582 C CA . ILE A 1 70 ? -1.215 -8.981 1.995 1.00 97.44 70 ILE A CA 1
ATOM 583 C C . ILE A 1 70 ? -2.176 -8.323 2.997 1.00 97.44 70 ILE A C 1
ATOM 585 O O . ILE A 1 70 ? -1.798 -8.071 4.140 1.00 97.44 70 ILE A O 1
ATOM 589 N N . LYS A 1 71 ? -3.449 -8.159 2.619 1.00 97.31 71 LYS A N 1
ATOM 590 C CA . LYS A 1 71 ? -4.494 -7.587 3.472 1.00 97.31 71 LYS A CA 1
ATOM 591 C C . LYS A 1 71 ? -4.706 -8.381 4.752 1.00 97.31 71 LYS A C 1
ATOM 593 O O . LYS 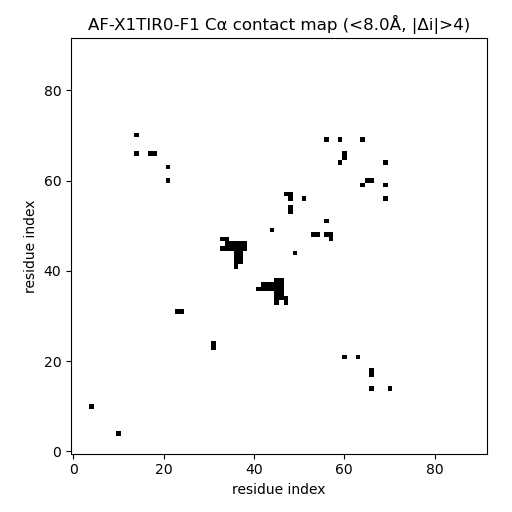A 1 71 ? -4.779 -7.816 5.842 1.00 97.31 71 LYS A O 1
ATOM 598 N N . ARG A 1 72 ? -4.748 -9.709 4.638 1.00 97.56 72 ARG A N 1
ATOM 599 C CA . ARG A 1 72 ? -4.879 -10.601 5.795 1.00 97.56 72 ARG A CA 1
ATOM 600 C C . ARG A 1 72 ? -3.751 -10.400 6.810 1.00 97.56 72 ARG A C 1
ATOM 602 O O . ARG A 1 72 ? -4.008 -10.498 8.006 1.00 97.56 72 ARG A O 1
ATOM 609 N N . ARG A 1 73 ? -2.526 -10.091 6.364 1.00 96.44 73 ARG A N 1
ATOM 610 C CA . ARG A 1 73 ? -1.382 -9.856 7.259 1.00 96.44 73 ARG A CA 1
ATOM 611 C C . ARG A 1 73 ? -1.571 -8.610 8.127 1.00 96.44 73 ARG A C 1
ATOM 613 O O . ARG A 1 73 ? -1.373 -8.704 9.334 1.00 96.44 73 ARG A O 1
ATOM 620 N N . TRP A 1 74 ? -1.976 -7.472 7.554 1.00 95.56 74 TRP A N 1
ATOM 621 C CA . TRP A 1 74 ? -2.150 -6.235 8.335 1.00 95.56 74 TRP A CA 1
ATOM 622 C C . TRP A 1 74 ? -3.450 -6.202 9.149 1.00 95.56 74 TRP A C 1
ATOM 624 O O . TRP A 1 74 ? -3.630 -5.315 9.982 1.00 95.56 74 TRP A O 1
ATOM 634 N N . GLN A 1 75 ? -4.377 -7.142 8.922 1.00 97.00 75 GLN A N 1
ATOM 635 C CA . GLN A 1 75 ? -5.686 -7.147 9.581 1.00 97.00 75 GLN A CA 1
ATOM 636 C C . GLN A 1 75 ? -5.563 -7.162 11.111 1.00 97.00 75 GLN A C 1
ATOM 638 O O . GLN A 1 75 ? -6.290 -6.445 11.795 1.00 97.00 75 GLN A O 1
ATOM 643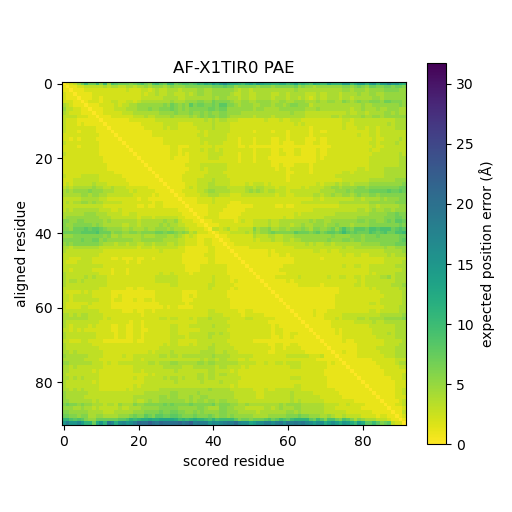 N N . ARG A 1 76 ? -4.580 -7.900 11.647 1.00 96.25 76 ARG A N 1
ATOM 644 C CA . ARG A 1 76 ? -4.302 -7.951 13.090 1.00 96.25 76 ARG A CA 1
ATOM 645 C C . ARG A 1 76 ? -3.970 -6.570 13.665 1.00 96.25 76 ARG A C 1
ATOM 647 O O . ARG A 1 76 ? -4.515 -6.194 14.705 1.00 96.25 76 ARG A O 1
ATOM 654 N N . ASP A 1 77 ? -3.098 -5.822 12.996 1.00 96.31 77 ASP A N 1
ATOM 655 C CA . ASP A 1 77 ? -2.678 -4.491 13.442 1.00 96.31 77 ASP A CA 1
ATOM 656 C C . ASP A 1 77 ? -3.799 -3.469 13.263 1.00 96.31 77 ASP A C 1
ATOM 658 O O . ASP A 1 77 ? -4.025 -2.639 14.145 1.00 96.31 77 ASP A O 1
ATOM 662 N N . LEU A 1 78 ? -4.578 -3.587 12.183 1.00 96.94 78 LEU A N 1
ATOM 663 C CA . LEU A 1 78 ? -5.778 -2.783 11.968 1.00 96.94 78 LEU A CA 1
ATOM 664 C C . LEU A 1 78 ? -6.807 -2.994 13.088 1.00 96.94 78 LEU A C 1
ATOM 666 O O . LEU A 1 78 ? -7.357 -2.024 13.608 1.00 96.94 78 LEU A O 1
ATOM 670 N N . ASP A 1 79 ? -7.054 -4.236 13.499 1.00 98.19 79 ASP A N 1
ATOM 671 C CA . ASP A 1 79 ? -7.996 -4.539 14.580 1.00 98.19 79 ASP A CA 1
ATOM 672 C C . ASP A 1 79 ? -7.473 -4.062 15.940 1.00 98.19 79 ASP A C 1
ATOM 674 O O . ASP A 1 79 ? -8.234 -3.532 16.756 1.00 98.19 79 ASP A O 1
ATOM 678 N N . LYS A 1 80 ? -6.157 -4.159 16.174 1.00 98.25 80 LYS A N 1
ATOM 679 C CA . LYS A 1 80 ? -5.506 -3.548 17.341 1.00 98.25 80 LYS A CA 1
ATOM 680 C C . LYS A 1 80 ? -5.695 -2.030 17.345 1.00 98.25 80 LYS A C 1
ATOM 682 O O . LYS A 1 80 ? -6.128 -1.483 18.358 1.00 98.25 80 LYS A O 1
ATOM 687 N N . PHE A 1 81 ? -5.447 -1.361 16.223 1.00 97.81 81 PHE A N 1
ATOM 688 C CA . PHE A 1 81 ? -5.622 0.083 16.100 1.00 97.81 81 PHE A CA 1
ATOM 689 C C . PHE A 1 81 ? -7.083 0.504 16.282 1.00 97.81 81 PHE A C 1
ATOM 691 O O . PHE A 1 81 ? -7.365 1.454 17.009 1.00 97.81 81 PHE A O 1
ATOM 698 N N . LYS A 1 82 ? -8.038 -0.248 15.719 1.00 97.50 82 LYS A N 1
ATOM 699 C CA . LYS A 1 82 ? -9.476 -0.025 15.935 1.00 97.50 82 LYS A CA 1
ATOM 700 C C . LYS A 1 82 ? -9.865 -0.088 17.411 1.00 97.50 82 LYS A C 1
ATOM 702 O O . LYS A 1 82 ? -10.756 0.653 17.807 1.00 97.50 82 LYS A O 1
ATOM 707 N N . ARG A 1 83 ? -9.224 -0.937 18.224 1.00 97.56 83 ARG A N 1
ATOM 708 C CA . ARG A 1 83 ? -9.432 -0.960 19.684 1.00 97.56 83 ARG A CA 1
ATOM 709 C C . ARG A 1 83 ? -8.806 0.250 20.373 1.00 97.56 83 ARG A C 1
ATOM 711 O O . ARG A 1 83 ? -9.467 0.860 21.203 1.00 97.56 83 ARG A O 1
ATOM 718 N N . ILE A 1 84 ? -7.573 0.611 20.011 1.00 97.69 84 ILE A N 1
ATOM 719 C CA . ILE A 1 84 ? -6.860 1.763 20.591 1.00 97.69 84 ILE A CA 1
ATOM 720 C C . ILE A 1 84 ? -7.623 3.061 20.318 1.00 97.69 84 ILE A C 1
ATOM 722 O O . ILE A 1 84 ? -7.904 3.815 21.248 1.00 97.69 84 ILE A O 1
ATOM 726 N N . ARG A 1 85 ? -8.023 3.293 19.060 1.00 97.38 85 ARG A N 1
ATOM 727 C CA . ARG A 1 85 ? -8.657 4.550 18.645 1.00 97.38 85 ARG A CA 1
ATOM 728 C C . ARG A 1 85 ? -9.979 4.826 19.362 1.00 97.38 85 ARG A C 1
ATOM 730 O O . ARG A 1 85 ? -10.322 5.989 19.498 1.00 97.38 85 ARG A O 1
ATOM 737 N N . LYS A 1 86 ? -10.697 3.797 19.850 1.00 96.94 86 LYS A N 1
ATOM 738 C CA . LYS A 1 86 ? -11.985 3.959 20.559 1.00 96.94 86 LYS A CA 1
ATOM 739 C C . LYS A 1 86 ? -11.899 4.932 21.735 1.00 96.94 86 LYS A C 1
ATOM 741 O O . LYS A 1 86 ? -12.866 5.631 21.985 1.00 96.94 86 LYS A O 1
ATOM 746 N N . LYS A 1 87 ? -10.752 4.998 22.421 1.00 97.12 87 LYS A N 1
ATOM 747 C CA . LYS A 1 87 ? -10.534 5.907 23.559 1.00 97.12 87 LYS A CA 1
ATOM 748 C C . LYS A 1 87 ? -10.492 7.389 23.169 1.00 97.12 87 LYS A C 1
ATOM 750 O O . LYS A 1 87 ? -10.579 8.238 24.042 1.00 97.12 87 LYS A O 1
ATOM 755 N N . TYR A 1 88 ? -10.322 7.681 21.882 1.00 96.75 88 TYR A N 1
ATOM 756 C CA . TYR A 1 88 ? -10.059 9.022 21.362 1.00 96.75 88 TYR A CA 1
ATOM 757 C C . TYR A 1 88 ? -11.109 9.472 20.334 1.00 96.75 88 TYR A C 1
ATOM 759 O O . TYR A 1 88 ? -10.938 10.509 19.700 1.00 96.75 88 TYR A O 1
ATOM 767 N N . LEU A 1 89 ? -12.175 8.690 20.115 1.00 96.88 89 LEU A N 1
ATOM 768 C CA . LEU A 1 89 ? -13.246 9.065 19.191 1.00 96.88 89 LEU A CA 1
ATOM 769 C C . LEU A 1 89 ? -14.160 10.102 19.850 1.00 96.88 89 LEU A C 1
ATOM 771 O O . LEU A 1 89 ? -14.759 9.824 20.883 1.00 96.88 89 LEU A O 1
ATOM 775 N N . LEU A 1 90 ? -14.288 11.269 19.218 1.00 96.62 90 LEU A N 1
ATOM 776 C CA . LEU A 1 90 ? -15.251 12.310 19.604 1.00 96.62 90 LEU A CA 1
ATOM 777 C C . LEU A 1 90 ? -16.603 12.149 18.895 1.00 96.62 90 LEU A C 1
ATOM 779 O O . LEU A 1 90 ? -17.605 12.701 19.338 1.00 96.62 90 LEU A O 1
ATOM 783 N N . TYR A 1 91 ? -16.627 11.384 17.801 1.00 92.81 91 TYR A N 1
ATOM 784 C CA . TYR A 1 91 ? -17.805 11.152 16.971 1.00 92.81 91 TYR A CA 1
ATOM 785 C C . TYR A 1 91 ? -17.984 9.652 16.728 1.00 92.81 91 TYR A C 1
ATOM 787 O O . TYR A 1 91 ? -16.997 8.927 16.545 1.00 92.81 91 TYR A O 1
ATOM 795 N N . GLY A 1 92 ? -19.245 9.214 16.758 1.00 73.94 92 GLY A N 1
ATOM 796 C CA . GLY A 1 92 ? -19.681 7.860 16.404 1.00 73.94 92 GLY A CA 1
ATOM 797 C C . GLY A 1 92 ? -19.846 7.665 14.905 1.00 73.94 92 GLY A C 1
ATOM 798 O O . GLY A 1 92 ? -20.193 8.649 14.217 1.00 73.94 92 GLY A O 1
#

Mean predicted aligned error: 2.99 Å

Secondary structure (DSSP, 8-state):
-----S-TTT--HHHHHHHHHHHHHHH-TTT--PPPSPBTTBSSS-HHHHHHT-SHHHHHHHTT--HHHHHHHHHHHHHHHHHHHGGG-S--

pLDDT: mean 96.45, std 3.12, range [73.94, 98.38]

InterPro domains:
  IPR008302 Peptidoglycan beta-N-acetylmuramidase NamZ [PTHR42915] (2-91)
  IPR048503 Peptidoglycan beta-N-acetylmuramidase NamZ, C-terminal [PF20732] (2-91)